Protein AF-A0A1H6JTW1-F1 (afdb_monomer)

Mean predicted aligned error: 10.62 Å

Nearest PDB structures (foldseek):
  8cht-assembly4_D  TM=5.523E-01  e=3.186E-02  Homo sapiens
  3k44-assembly1_A  TM=5.758E-01  e=9.168E-02  Drosophila melanogaster
  3k44-assembly4_D  TM=5.025E-01  e=7.688E-02  Drosophila melanogaster
  8cht-assembly2_B  TM=5.982E-01  e=1.383E-01  Homo sapiens
  8cht-assembly1_A  TM=5.943E-01  e=4.475E-01  Homo sapiens

Solvent-accessible surface area (backbone atoms only — not comparable to full-atom values): 5401 Å² total; per-residue (Å²): 132,84,79,79,66,84,72,79,71,73,76,89,62,54,48,78,51,72,62,100,86,51,53,34,42,36,30,76,42,84,47,101,88,46,67,29,41,36,41,35,28,80,87,77,71,49,71,51,75,35,43,71,67,56,47,53,59,57,73,73,52,54,72,70,62,57,50,57,62,57,74,40,77,86,49,80,78,81,76,78,77,83,127

Foldseek 3Di:
DDPPDPDDPDPPFWDWDDDPPFIWIWGWDADPVGIWIWIATPVVRDIDTHDPVRVVVVVPDDPVVVVVCVVCVPPPDPPPPDD

Secondary structure (DSSP, 8-state):
-------PPPGGGEEEEE-SS-EEEEEEEEETTEEEEEEE-TTT--EEEE-HHHHHHHHTS-HHHHHHHTTSBTBS-------

Radius of gyration: 16.22 Å; Cα contacts (8 Å, |Δi|>4): 76; chains: 1; bounding box: 42×37×39 Å

Structure (mmCIF, N/CA/C/O backbone):
data_AF-A0A1H6JTW1-F1
#
_entry.id   AF-A0A1H6JTW1-F1
#
loop_
_atom_site.group_PDB
_atom_site.id
_atom_site.type_symbol
_atom_site.label_atom_id
_atom_site.label_alt_id
_atom_site.label_comp_id
_atom_site.label_asym_id
_atom_site.label_entity_id
_atom_site.label_seq_id
_atom_site.pdbx_PDB_ins_code
_atom_site.Cartn_x
_atom_site.Cartn_y
_atom_site.Cartn_z
_atom_site.occupancy
_atom_site.B_iso_or_equiv
_atom_site.auth_seq_id
_atom_site.auth_comp_id
_atom_site.auth_asym_id
_atom_site.auth_atom_id
_atom_site.pdbx_PDB_model_num
ATOM 1 N N . MET A 1 1 ? 8.709 11.507 24.863 1.00 42.91 1 MET A N 1
ATOM 2 C CA . MET A 1 1 ? 8.275 11.259 23.475 1.00 42.91 1 MET A CA 1
ATOM 3 C C . MET A 1 1 ? 7.930 9.791 23.416 1.00 42.91 1 MET A C 1
ATOM 5 O O . MET A 1 1 ? 8.826 8.978 23.572 1.00 42.91 1 MET A O 1
ATOM 9 N N . SER A 1 2 ? 6.642 9.468 23.391 1.00 43.66 2 SER A N 1
ATOM 10 C CA . SER A 1 2 ? 6.182 8.082 23.370 1.00 43.66 2 SER A CA 1
ATOM 11 C C . SER A 1 2 ? 6.492 7.504 21.995 1.00 43.66 2 SER A C 1
ATOM 13 O O . SER A 1 2 ? 5.952 7.981 21.001 1.00 43.66 2 SER A O 1
ATOM 15 N N . GLU A 1 3 ? 7.389 6.525 21.939 1.00 46.16 3 GLU A N 1
ATOM 16 C CA . GLU A 1 3 ? 7.511 5.636 20.789 1.00 46.16 3 GLU A CA 1
ATOM 17 C C . GLU A 1 3 ? 6.197 4.859 20.704 1.00 46.16 3 GLU A C 1
ATOM 19 O O . GLU A 1 3 ? 5.953 3.926 21.472 1.00 46.16 3 GLU A O 1
ATOM 24 N N . GLU A 1 4 ? 5.300 5.306 19.82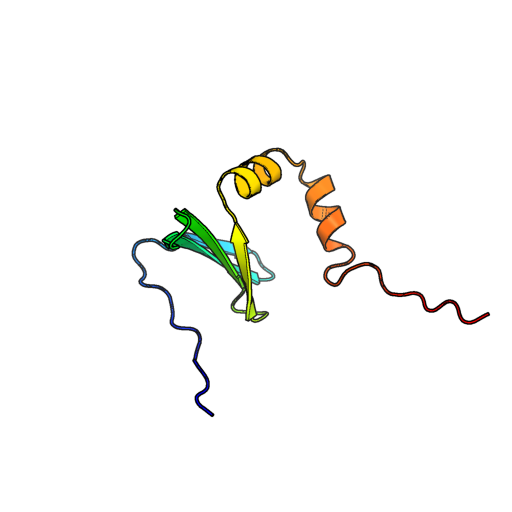7 1.00 45.19 4 GLU A N 1
ATOM 25 C CA . GLU A 1 4 ? 4.129 4.532 19.439 1.00 45.19 4 GLU A CA 1
ATOM 26 C C . GLU A 1 4 ? 4.659 3.299 18.701 1.00 45.19 4 GLU A C 1
ATOM 28 O O . GLU A 1 4 ? 4.938 3.314 17.505 1.00 45.19 4 GLU A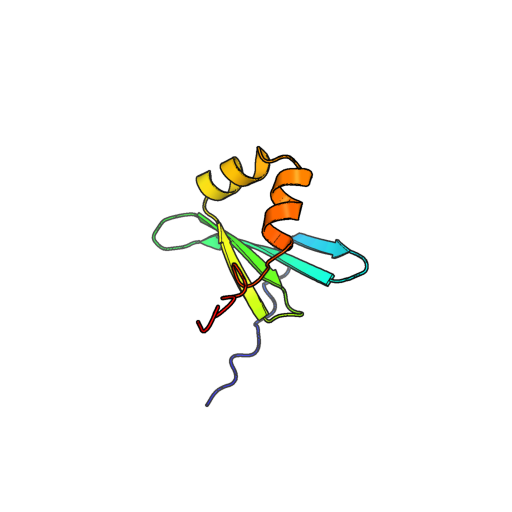 O 1
ATOM 33 N N . SER A 1 5 ? 4.931 2.250 19.478 1.00 42.31 5 SER A N 1
ATOM 34 C CA . SER A 1 5 ? 5.315 0.945 18.959 1.00 42.31 5 SER A CA 1
ATOM 35 C C . SER A 1 5 ? 4.234 0.504 17.973 1.00 42.31 5 SER A C 1
ATOM 37 O O . SER A 1 5 ? 3.052 0.657 18.300 1.00 42.31 5 SER A O 1
ATOM 39 N N . PRO A 1 6 ? 4.589 -0.040 16.795 1.00 49.12 6 PRO A N 1
ATOM 40 C CA . PRO A 1 6 ? 3.598 -0.502 15.837 1.00 49.12 6 PRO A CA 1
ATOM 41 C C . PRO A 1 6 ? 2.722 -1.548 16.528 1.00 49.12 6 PRO A C 1
ATOM 43 O O . PRO A 1 6 ? 3.161 -2.656 16.841 1.00 49.12 6 PRO A O 1
ATOM 46 N N . THR A 1 7 ? 1.488 -1.158 16.836 1.00 54.41 7 THR A N 1
ATOM 47 C CA . THR A 1 7 ? 0.494 -2.029 17.450 1.00 54.41 7 THR A CA 1
ATOM 48 C C . THR A 1 7 ? 0.221 -3.137 16.445 1.00 54.41 7 THR A C 1
ATOM 50 O O . THR A 1 7 ? -0.289 -2.878 15.352 1.00 54.41 7 THR A O 1
ATOM 53 N N . LEU A 1 8 ? 0.621 -4.369 16.782 1.00 55.22 8 LEU A N 1
ATOM 54 C CA . LEU A 1 8 ? 0.299 -5.530 15.960 1.00 55.22 8 LEU A CA 1
ATOM 55 C C . LEU A 1 8 ? -1.225 -5.562 15.780 1.00 55.22 8 LEU A C 1
ATOM 57 O O . LEU A 1 8 ? -1.942 -5.587 16.784 1.00 55.22 8 LEU A O 1
ATOM 61 N N . PRO A 1 9 ? -1.732 -5.514 14.537 1.00 55.06 9 PRO A N 1
ATOM 62 C CA . PRO A 1 9 ? -3.164 -5.483 14.306 1.00 55.06 9 PRO A CA 1
ATOM 63 C C . PRO A 1 9 ? -3.807 -6.768 14.827 1.00 55.06 9 PRO A C 1
ATOM 65 O O . PRO A 1 9 ? -3.240 -7.857 14.716 1.00 55.06 9 PRO A O 1
ATOM 68 N N . GLU A 1 10 ? -4.998 -6.623 15.403 1.00 57.47 10 GLU A N 1
ATOM 69 C CA . GLU A 1 10 ? -5.824 -7.722 15.893 1.00 57.47 10 GLU A CA 1
ATOM 70 C C . GLU A 1 10 ? -5.938 -8.807 14.807 1.00 57.47 10 GLU A C 1
ATOM 72 O O . GLU A 1 10 ? -6.254 -8.547 13.642 1.00 57.47 10 GLU A O 1
ATOM 77 N N . LYS A 1 11 ? -5.573 -10.033 15.186 1.00 55.28 11 LYS A N 1
ATOM 78 C CA . LYS A 1 11 ? -5.152 -11.118 14.285 1.00 55.28 11 LYS A CA 1
ATOM 79 C C . LYS A 1 11 ? -6.253 -11.622 13.340 1.00 55.28 11 LYS A C 1
ATOM 81 O O . LYS A 1 11 ? -5.952 -12.354 12.405 1.00 55.28 11 LYS A O 1
ATOM 86 N N . GLU A 1 12 ? -7.510 -11.257 13.574 1.00 64.38 12 GLU A N 1
ATOM 87 C CA . GLU A 1 12 ? -8.660 -11.898 12.929 1.00 64.38 12 GLU A CA 1
ATOM 88 C C . GLU A 1 12 ? -8.907 -11.448 11.479 1.00 64.38 12 GLU A C 1
ATOM 90 O O . GLU A 1 12 ? -9.495 -12.209 10.722 1.00 64.38 12 GLU A O 1
ATOM 95 N N . ASN A 1 13 ? -8.392 -10.288 11.043 1.00 80.62 13 ASN A N 1
ATOM 96 C CA . ASN A 1 13 ? -8.647 -9.749 9.691 1.00 80.62 13 ASN A CA 1
ATOM 97 C C . ASN A 1 13 ? -7.389 -9.242 8.959 1.00 80.62 13 ASN A C 1
ATOM 99 O O . ASN A 1 13 ? -7.478 -8.380 8.079 1.00 80.62 13 ASN A O 1
ATOM 103 N N . THR A 1 14 ? -6.211 -9.749 9.329 1.00 89.56 14 THR A N 1
ATOM 104 C CA . THR A 1 14 ? -4.942 -9.372 8.691 1.00 89.56 14 THR A CA 1
ATOM 105 C C . THR A 1 14 ? -4.444 -10.495 7.788 1.00 89.56 14 THR A C 1
ATOM 107 O O . THR A 1 14 ? -4.210 -11.614 8.242 1.00 89.56 14 THR A O 1
ATOM 110 N N . ILE A 1 15 ? -4.244 -10.184 6.511 1.00 93.81 15 ILE A N 1
ATOM 111 C CA . ILE A 1 15 ? -3.585 -11.048 5.533 1.00 93.81 15 ILE A CA 1
ATOM 112 C C . ILE A 1 15 ? -2.086 -10.754 5.586 1.00 93.81 15 ILE A C 1
ATOM 114 O O . ILE A 1 15 ? -1.668 -9.598 5.538 1.00 93.81 15 ILE A O 1
ATOM 118 N N . VAL A 1 16 ? -1.270 -11.800 5.672 1.00 93.81 16 VAL A N 1
ATOM 119 C CA . VAL A 1 16 ? 0.192 -11.681 5.639 1.00 93.81 16 VAL A CA 1
ATOM 120 C C . VAL A 1 16 ? 0.683 -12.122 4.268 1.00 93.81 16 VAL A C 1
ATOM 122 O O . VAL A 1 16 ? 0.434 -13.255 3.859 1.00 93.81 16 VAL A O 1
ATOM 125 N N . VAL A 1 17 ? 1.391 -11.237 3.569 1.00 92.38 17 VAL A N 1
ATOM 126 C CA . VAL A 1 17 ? 2.043 -11.548 2.291 1.00 92.38 17 VAL A CA 1
ATOM 127 C C . VAL A 1 17 ? 3.547 -11.547 2.524 1.00 92.38 17 VAL A C 1
ATOM 129 O O . VAL A 1 17 ? 4.107 -10.542 2.954 1.00 92.38 17 VAL A O 1
ATOM 132 N N . ARG A 1 18 ? 4.211 -12.678 2.271 1.00 93.06 18 ARG A N 1
ATOM 133 C CA . ARG A 1 18 ? 5.641 -12.865 2.555 1.00 93.06 18 ARG A CA 1
ATOM 134 C C . ARG A 1 18 ? 6.363 -13.487 1.366 1.00 93.06 18 ARG A C 1
ATOM 136 O O . ARG A 1 18 ? 5.839 -14.396 0.728 1.00 93.06 18 ARG A O 1
ATOM 143 N N . ASN A 1 19 ? 7.588 -13.028 1.133 1.00 88.81 19 ASN A N 1
ATOM 144 C CA . ASN A 1 19 ? 8.572 -13.660 0.261 1.00 88.81 19 ASN A CA 1
ATOM 145 C C . ASN A 1 19 ? 9.918 -13.822 1.002 1.00 88.81 19 ASN A C 1
ATOM 147 O O . ASN A 1 19 ? 10.005 -13.598 2.209 1.00 88.81 19 ASN A O 1
ATOM 151 N N . GLU A 1 20 ? 10.968 -14.235 0.293 1.00 91.88 20 GLU A N 1
ATOM 152 C CA . GLU A 1 20 ? 12.312 -14.436 0.863 1.00 91.88 20 GLU A CA 1
ATOM 153 C C . GLU A 1 20 ? 13.011 -13.136 1.311 1.00 91.88 20 GLU A C 1
ATOM 155 O O . GLU A 1 20 ? 13.960 -13.178 2.091 1.00 91.88 20 GLU A O 1
ATOM 160 N N . PHE A 1 21 ? 12.533 -11.975 0.860 1.00 84.50 21 PHE A N 1
ATOM 161 C CA . PHE A 1 21 ? 13.159 -10.677 1.117 1.00 84.50 21 PHE A CA 1
ATOM 162 C C . PHE A 1 21 ? 12.418 -9.851 2.175 1.00 84.50 21 PHE A C 1
ATOM 164 O O . PHE A 1 21 ? 13.033 -9.012 2.850 1.00 84.50 21 PHE A O 1
ATOM 171 N N . THR A 1 22 ? 11.101 -10.039 2.299 1.00 88.31 22 THR A N 1
ATOM 172 C CA . THR A 1 22 ? 10.233 -9.219 3.145 1.00 88.31 22 THR A CA 1
ATOM 173 C C . THR A 1 22 ? 8.900 -9.893 3.471 1.00 88.31 22 THR A C 1
ATOM 175 O O . THR A 1 22 ? 8.472 -10.862 2.845 1.00 88.31 22 THR A O 1
ATOM 178 N N . GLU A 1 23 ? 8.199 -9.312 4.436 1.00 93.44 23 GLU A N 1
ATOM 179 C CA . GLU A 1 23 ? 6.781 -9.541 4.680 1.00 93.44 23 GLU A CA 1
ATOM 180 C C . GLU A 1 23 ? 6.042 -8.208 4.742 1.00 93.44 23 GLU A C 1
ATOM 182 O O . GLU A 1 23 ? 6.633 -7.185 5.092 1.00 93.44 23 GLU A O 1
ATOM 187 N N . VAL A 1 24 ? 4.759 -8.224 4.394 1.00 93.06 24 VAL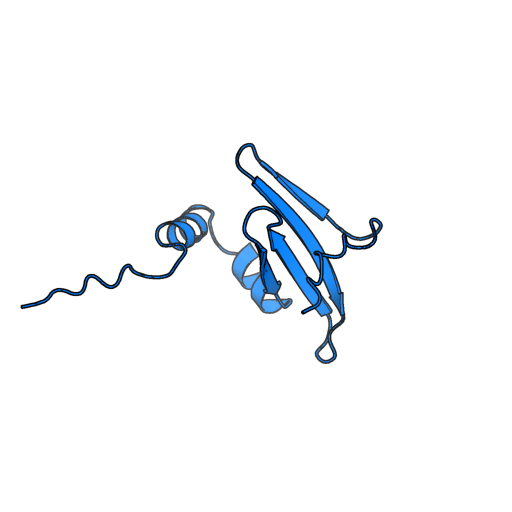 A N 1
ATOM 188 C CA . VAL A 1 24 ? 3.842 -7.097 4.552 1.00 93.06 24 VAL A CA 1
ATOM 189 C C . VAL A 1 24 ? 2.529 -7.580 5.154 1.00 93.06 24 VAL A C 1
ATOM 191 O O . VAL A 1 24 ? 2.070 -8.700 4.904 1.00 93.06 24 VAL A O 1
ATOM 194 N N . TYR A 1 25 ? 1.915 -6.712 5.946 1.00 94.62 25 TYR A N 1
ATOM 195 C CA . TYR A 1 25 ? 0.614 -6.936 6.556 1.00 94.62 25 TYR A CA 1
ATOM 196 C C . TYR A 1 25 ? -0.438 -6.136 5.812 1.00 94.62 25 TYR A C 1
ATOM 198 O O . TYR A 1 25 ? -0.283 -4.933 5.611 1.00 94.62 25 TYR A O 1
ATOM 206 N N . VAL A 1 26 ? -1.515 -6.804 5.426 1.00 93.81 26 VAL A N 1
ATOM 207 C CA . VAL A 1 26 ? -2.618 -6.223 4.674 1.00 93.81 26 VAL A CA 1
ATOM 208 C C . VAL A 1 26 ? -3.885 -6.375 5.498 1.00 93.81 26 VAL A C 1
ATOM 210 O O . VAL A 1 26 ? -4.261 -7.489 5.855 1.00 93.81 26 VAL A O 1
ATOM 213 N N . LYS A 1 27 ? -4.564 -5.273 5.808 1.00 93.25 27 LYS A N 1
ATOM 214 C CA . LYS A 1 27 ? -5.823 -5.314 6.565 1.00 93.25 27 LYS A CA 1
ATOM 215 C C . LYS A 1 27 ? -6.823 -4.300 6.045 1.00 93.25 27 LYS A C 1
ATOM 217 O O . LYS A 1 27 ? -6.463 -3.240 5.532 1.00 93.25 27 LYS A O 1
ATOM 222 N N . LYS A 1 28 ? -8.102 -4.601 6.231 1.00 92.25 28 LYS A N 1
ATOM 223 C CA . LYS A 1 28 ? -9.175 -3.642 5.978 1.00 92.25 28 LYS A CA 1
ATOM 224 C C . LYS A 1 28 ? -9.288 -2.681 7.163 1.00 92.25 28 LYS A C 1
ATOM 226 O O . LYS A 1 28 ? -9.382 -3.120 8.306 1.00 92.25 28 LYS A O 1
ATOM 231 N N . VAL A 1 29 ? -9.303 -1.379 6.898 1.00 91.56 29 VAL A N 1
ATOM 232 C CA . VAL A 1 29 ? -9.486 -0.323 7.901 1.00 91.56 29 VAL A CA 1
ATOM 233 C C . VAL A 1 29 ? -10.690 0.540 7.548 1.00 91.56 29 VAL A C 1
ATOM 235 O O . VAL A 1 29 ? -10.945 0.846 6.383 1.00 91.56 29 VAL A O 1
ATOM 238 N N . HIS A 1 30 ? -11.442 0.948 8.565 1.00 89.06 30 HIS A N 1
ATOM 239 C CA . HIS A 1 30 ? -12.548 1.882 8.400 1.00 89.06 30 HIS A CA 1
ATOM 240 C C . HIS A 1 30 ? -12.044 3.302 8.626 1.00 89.06 30 HIS A C 1
ATOM 242 O O . HIS A 1 30 ? -11.425 3.606 9.644 1.00 89.06 30 HIS A O 1
ATOM 248 N N . THR A 1 31 ? -12.313 4.179 7.667 1.00 83.69 31 THR A N 1
ATOM 249 C CA . THR A 1 31 ? -12.049 5.613 7.785 1.00 83.69 31 THR A CA 1
ATOM 250 C C . THR A 1 31 ? -13.373 6.368 7.771 1.00 83.69 31 THR A C 1
ATOM 252 O O . THR A 1 31 ? -14.378 5.861 7.274 1.00 83.69 31 THR A O 1
ATOM 255 N N . GLY A 1 32 ? -13.385 7.623 8.231 1.00 83.62 32 GLY A N 1
ATOM 256 C CA . GLY A 1 32 ? -14.571 8.484 8.102 1.00 83.62 32 GLY A CA 1
ATOM 257 C C . GLY A 1 32 ? -15.039 8.700 6.651 1.00 83.62 32 GLY A C 1
ATOM 258 O O . GLY A 1 32 ? -16.146 9.174 6.434 1.00 83.62 32 GLY A O 1
ATOM 259 N N . LYS A 1 33 ? -14.217 8.334 5.653 1.00 79.94 33 LYS A N 1
ATOM 260 C CA . LYS A 1 33 ? -14.504 8.408 4.208 1.00 79.94 33 LYS A CA 1
ATOM 261 C C . LYS A 1 33 ? -14.748 7.022 3.583 1.00 79.94 33 LYS A C 1
ATOM 263 O O . LYS A 1 33 ? -14.515 6.825 2.387 1.00 79.94 33 LYS A O 1
ATOM 268 N N . GLY A 1 34 ? -15.159 6.052 4.398 1.00 85.50 34 GLY A N 1
ATOM 269 C CA . GLY A 1 34 ? -15.404 4.670 3.994 1.00 85.50 34 GLY A CA 1
ATOM 270 C C . GLY A 1 34 ? -14.212 3.743 4.225 1.00 85.50 34 GLY A C 1
ATOM 271 O O . GLY A 1 34 ? -13.263 4.057 4.947 1.00 85.50 34 GLY A O 1
ATOM 272 N N . GLU A 1 35 ? -14.276 2.571 3.610 1.00 90.69 35 GLU A N 1
ATOM 273 C CA . GLU A 1 35 ? -13.330 1.478 3.824 1.00 90.69 35 GLU A CA 1
ATOM 274 C C . GLU A 1 35 ? -12.043 1.677 3.013 1.00 90.69 35 GLU A C 1
ATOM 276 O O . GLU A 1 35 ? -12.070 2.201 1.896 1.00 90.69 35 GLU A O 1
ATOM 281 N N . ARG A 1 36 ? -10.904 1.284 3.582 1.00 93.31 36 ARG A N 1
ATOM 282 C CA . ARG A 1 36 ? -9.588 1.303 2.934 1.00 93.31 36 ARG A CA 1
ATOM 283 C C . ARG A 1 36 ? -8.862 -0.007 3.203 1.00 93.31 36 ARG A C 1
ATOM 285 O O . ARG A 1 36 ? -9.109 -0.655 4.218 1.00 93.31 36 ARG A O 1
ATOM 292 N N . LEU A 1 37 ? -7.947 -0.372 2.320 1.00 93.19 37 LEU A N 1
ATOM 293 C CA . LEU A 1 37 ? -6.988 -1.442 2.549 1.00 93.19 37 LEU A CA 1
ATOM 294 C C . LEU A 1 37 ? -5.665 -0.813 2.977 1.00 93.19 37 LE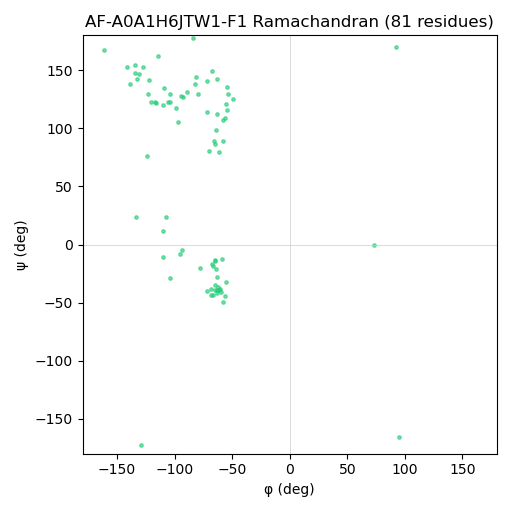U A C 1
ATOM 296 O O . LEU A 1 37 ? -5.084 -0.028 2.233 1.00 93.19 37 LEU A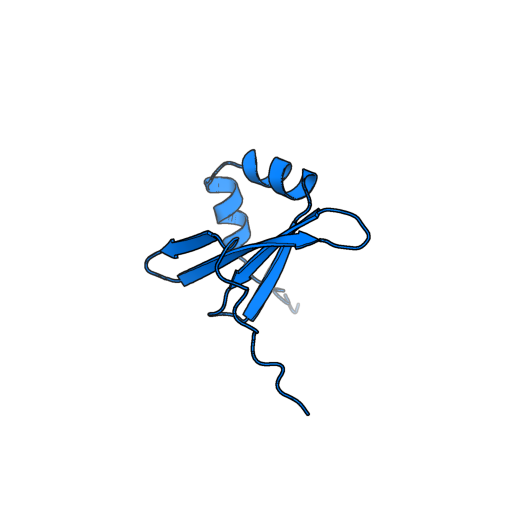 O 1
ATOM 300 N N . GLU A 1 38 ? -5.222 -1.111 4.190 1.00 94.19 38 GLU A N 1
ATOM 301 C CA . GLU A 1 38 ? -3.928 -0.677 4.707 1.00 94.19 38 GLU A CA 1
ATOM 302 C C . GLU A 1 38 ? -2.894 -1.776 4.460 1.00 94.19 38 GLU A C 1
ATOM 304 O O . GLU A 1 38 ? -3.125 -2.932 4.821 1.00 94.19 38 GLU A O 1
ATOM 309 N N . VAL A 1 39 ? -1.770 -1.403 3.850 1.00 92.88 39 VAL A N 1
ATOM 310 C CA . VAL A 1 39 ? -0.612 -2.267 3.607 1.00 92.88 39 VAL A CA 1
ATOM 311 C C . VAL A 1 39 ? 0.567 -1.701 4.383 1.00 92.88 39 VAL A C 1
ATOM 313 O O . VAL A 1 39 ? 0.946 -0.551 4.167 1.00 92.88 39 VAL A O 1
ATOM 316 N N . VAL A 1 40 ? 1.144 -2.502 5.276 1.00 93.81 40 VAL A N 1
ATOM 317 C CA . VAL A 1 40 ? 2.238 -2.097 6.166 1.00 93.81 40 VAL A CA 1
ATOM 318 C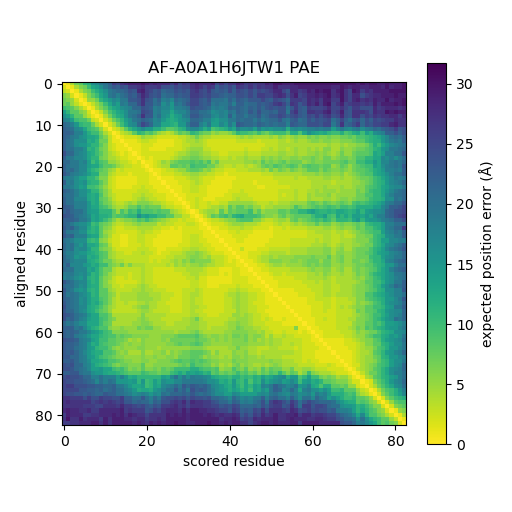 C . VAL A 1 40 ? 3.434 -3.012 5.968 1.00 93.81 40 VAL A C 1
ATOM 320 O O . VAL A 1 40 ? 3.310 -4.233 6.060 1.00 93.81 40 VAL A O 1
ATOM 323 N N . SER A 1 41 ? 4.606 -2.420 5.758 1.00 91.06 41 SER A N 1
ATOM 324 C CA . SER A 1 41 ? 5.885 -3.122 5.784 1.00 91.06 41 SER A CA 1
ATOM 325 C C . SER A 1 41 ? 6.538 -2.944 7.159 1.00 91.06 41 SER A C 1
ATOM 327 O O . SER A 1 41 ? 7.078 -1.870 7.437 1.00 91.06 41 SER A O 1
ATOM 329 N N . PRO A 1 42 ? 6.545 -3.966 8.035 1.00 88.06 42 PRO A N 1
ATOM 330 C CA . PRO A 1 42 ? 7.215 -3.872 9.333 1.00 88.06 42 PRO A CA 1
ATOM 331 C C . PRO A 1 42 ? 8.729 -3.666 9.196 1.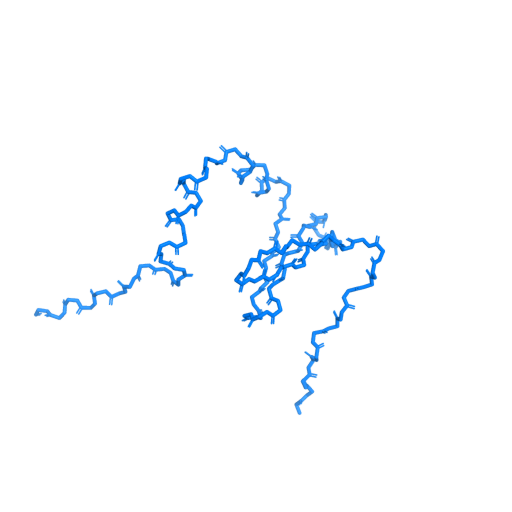00 88.06 42 PRO A C 1
ATOM 333 O O . PRO A 1 42 ? 9.342 -3.054 10.063 1.00 88.06 42 PRO A O 1
ATOM 336 N N . LYS A 1 43 ? 9.332 -4.148 8.100 1.00 86.75 43 LYS A N 1
ATOM 337 C CA . LYS A 1 43 ? 10.777 -4.050 7.852 1.00 86.75 43 LYS A CA 1
ATOM 338 C C . LYS A 1 43 ? 11.234 -2.615 7.592 1.00 86.75 43 LYS A C 1
ATOM 340 O O . LYS A 1 43 ? 12.327 -2.244 7.999 1.00 86.75 43 LYS A O 1
ATOM 345 N N . THR A 1 44 ? 10.424 -1.834 6.882 1.00 85.56 44 THR A N 1
ATOM 346 C CA . THR A 1 44 ? 10.784 -0.473 6.450 1.00 85.56 44 THR A CA 1
ATOM 347 C C . THR A 1 44 ? 9.990 0.619 7.163 1.00 85.56 44 THR A C 1
ATOM 349 O O . THR A 1 44 ? 10.319 1.790 7.024 1.00 85.56 44 THR A O 1
ATOM 352 N N . GLY A 1 45 ? 8.937 0.262 7.903 1.00 85.69 45 GLY A N 1
ATOM 353 C CA . GLY A 1 45 ? 8.027 1.214 8.541 1.00 85.69 45 GLY A CA 1
ATOM 354 C C . GLY A 1 45 ? 7.079 1.924 7.567 1.00 85.69 45 GLY A C 1
ATOM 355 O O . GLY A 1 45 ? 6.256 2.726 8.002 1.00 85.69 45 GLY A O 1
ATOM 356 N N . PHE A 1 46 ? 7.154 1.636 6.261 1.00 86.81 46 PHE A N 1
ATOM 357 C CA . PHE A 1 46 ? 6.253 2.226 5.272 1.00 86.81 46 PHE A CA 1
ATOM 358 C C . PHE A 1 46 ? 4.838 1.659 5.397 1.00 86.81 46 PHE A C 1
ATOM 360 O O . PHE A 1 46 ? 4.640 0.456 5.592 1.00 86.81 46 PHE A O 1
ATOM 367 N N . SER A 1 47 ? 3.852 2.539 5.232 1.00 90.94 47 SER A N 1
ATOM 368 C CA . SER A 1 47 ? 2.433 2.200 5.221 1.00 90.94 47 SER A CA 1
ATOM 369 C C . SER A 1 47 ? 1.714 2.983 4.129 1.00 90.94 47 SER A C 1
ATOM 371 O O . SER A 1 47 ? 1.958 4.178 3.953 1.00 90.94 47 SER A O 1
ATOM 373 N N . ILE A 1 48 ? 0.817 2.312 3.410 1.00 91.19 48 ILE A N 1
ATOM 374 C CA . ILE A 1 48 ? -0.063 2.928 2.417 1.00 91.19 48 ILE A CA 1
ATOM 375 C C . ILE A 1 48 ? -1.506 2.485 2.647 1.00 91.19 48 ILE A C 1
ATOM 377 O O . ILE A 1 48 ? -1.772 1.361 3.072 1.00 91.19 48 ILE A O 1
ATOM 381 N N . ARG A 1 49 ? -2.452 3.382 2.353 1.00 93.38 49 ARG A N 1
ATOM 382 C CA . ARG A 1 49 ? -3.889 3.103 2.379 1.00 93.38 49 ARG A CA 1
ATOM 383 C C . ARG A 1 49 ? -4.467 3.267 0.987 1.00 93.38 49 ARG A C 1
ATOM 385 O O . ARG A 1 49 ? -4.385 4.350 0.415 1.00 93.38 49 ARG A O 1
ATOM 392 N N . LEU A 1 50 ? -5.086 2.211 0.485 1.00 92.25 50 LEU A N 1
ATOM 393 C CA . LEU A 1 50 ? -5.702 2.168 -0.833 1.00 92.25 50 LEU A CA 1
ATOM 394 C C . LEU A 1 50 ? -7.224 2.147 -0.686 1.00 92.25 50 LEU A C 1
ATOM 396 O O . LEU A 1 50 ? -7.771 1.434 0.159 1.00 92.25 50 LEU A O 1
ATOM 400 N N . ASP A 1 51 ? -7.917 2.957 -1.478 1.00 92.56 51 ASP A N 1
ATOM 401 C CA . ASP A 1 51 ? -9.358 2.817 -1.676 1.00 92.56 51 ASP A CA 1
ATOM 402 C C . ASP A 1 51 ? -9.672 1.781 -2.766 1.00 92.56 51 ASP A C 1
ATOM 404 O O . ASP A 1 51 ? -8.774 1.187 -3.365 1.00 92.56 51 ASP A O 1
ATOM 408 N N . ALA A 1 52 ? -10.963 1.540 -2.994 1.00 90.06 52 ALA A N 1
ATOM 409 C CA . ALA A 1 52 ? -11.421 0.550 -3.960 1.00 90.06 52 ALA A CA 1
ATOM 410 C C . ALA A 1 52 ? -10.948 0.848 -5.394 1.00 90.06 52 ALA A C 1
ATOM 412 O O . ALA A 1 52 ? -10.559 -0.085 -6.089 1.00 90.06 52 ALA A O 1
ATOM 413 N N . LEU A 1 53 ? -10.919 2.118 -5.815 1.00 91.62 53 LEU A N 1
ATOM 414 C CA . LEU A 1 53 ? -10.461 2.498 -7.156 1.00 91.62 53 LEU A CA 1
ATOM 415 C C . LEU A 1 53 ? -8.945 2.340 -7.280 1.00 91.62 53 LEU A C 1
ATOM 417 O O . LEU A 1 53 ? -8.456 1.850 -8.294 1.00 91.62 53 LEU A O 1
ATOM 421 N N . GLY A 1 54 ? -8.198 2.698 -6.232 1.00 90.25 54 GLY A N 1
ATOM 422 C CA . GLY A 1 54 ? -6.752 2.462 -6.189 1.00 90.25 54 GLY A CA 1
ATOM 423 C C . GLY A 1 54 ? -6.396 0.975 -6.312 1.00 90.25 54 GLY A C 1
ATOM 424 O O . GLY A 1 54 ? -5.471 0.615 -7.038 1.00 90.25 54 GLY A O 1
ATOM 425 N N . LEU A 1 55 ? -7.155 0.100 -5.644 1.00 90.00 55 LEU A N 1
ATOM 426 C CA . LEU A 1 55 ? -6.980 -1.353 -5.748 1.00 90.00 55 LEU A CA 1
ATOM 427 C C . LEU A 1 55 ? -7.371 -1.903 -7.116 1.00 90.00 55 LEU A C 1
ATOM 429 O O . LEU A 1 55 ? -6.648 -2.738 -7.653 1.00 90.00 55 LEU A O 1
ATOM 433 N N . GLU A 1 56 ? -8.489 -1.442 -7.673 1.00 92.56 56 GLU A N 1
ATOM 434 C CA . GLU A 1 56 ? -8.921 -1.823 -9.017 1.00 92.56 56 GLU A CA 1
ATOM 435 C C . GLU A 1 56 ? -7.841 -1.464 -10.042 1.00 92.56 56 GLU A C 1
ATOM 437 O O . GLU A 1 56 ? -7.378 -2.339 -10.775 1.00 92.56 56 GLU A O 1
ATOM 442 N N . GLY A 1 57 ? -7.342 -0.225 -9.998 1.00 92.56 57 GLY A N 1
ATOM 443 C CA . GLY A 1 57 ? -6.265 0.237 -10.868 1.00 92.56 57 GLY A CA 1
ATOM 444 C C . GLY A 1 57 ? -5.003 -0.621 -10.764 1.00 92.56 57 GLY A C 1
ATOM 445 O O . GLY A 1 57 ? -4.446 -0.997 -11.795 1.00 92.56 57 GLY A O 1
ATOM 446 N N . LEU A 1 58 ? -4.583 -0.985 -9.544 1.00 88.94 58 LEU A N 1
ATOM 447 C CA . LEU A 1 58 ? -3.440 -1.880 -9.320 1.00 88.94 58 LEU A CA 1
ATOM 448 C C . LEU A 1 58 ? -3.688 -3.297 -9.845 1.00 88.94 58 LEU A C 1
ATOM 450 O O . LEU A 1 58 ? -2.779 -3.903 -10.405 1.00 88.94 58 LEU A O 1
ATOM 454 N N . SER A 1 59 ? -4.904 -3.821 -9.687 1.00 89.81 59 SER A N 1
ATOM 455 C CA . SER A 1 59 ? -5.250 -5.183 -10.109 1.00 89.81 59 SER A CA 1
ATOM 456 C C . SER A 1 59 ? -5.228 -5.381 -11.627 1.00 89.81 59 SER A C 1
ATOM 458 O O . SER A 1 59 ? -5.153 -6.516 -12.090 1.00 89.81 59 SER A O 1
ATOM 460 N N . TRP A 1 60 ? -5.293 -4.290 -12.395 1.00 94.31 60 TRP A N 1
ATOM 461 C CA . TRP A 1 60 ? -5.256 -4.316 -13.859 1.00 94.31 60 TRP A CA 1
ATOM 462 C C . TRP A 1 60 ? -3.846 -4.124 -14.426 1.00 94.31 60 TRP A C 1
ATOM 464 O O . TRP A 1 60 ? -3.681 -4.184 -15.641 1.00 94.31 60 TRP A O 1
ATOM 474 N N . GLN A 1 61 ? -2.841 -3.859 -13.584 1.00 92.88 61 GLN A N 1
ATOM 475 C CA . GLN A 1 61 ? -1.470 -3.667 -14.053 1.00 92.88 61 GLN A CA 1
ATOM 476 C C . GLN A 1 61 ? -0.761 -5.002 -14.264 1.00 92.88 61 GLN A C 1
ATOM 478 O O . GLN A 1 61 ? -0.810 -5.893 -13.413 1.00 92.88 61 GLN A O 1
ATOM 483 N N . ASP A 1 62 ? -0.013 -5.098 -15.358 1.00 93.31 62 ASP A N 1
ATOM 484 C CA . ASP A 1 62 ? 0.906 -6.205 -15.580 1.00 93.31 62 ASP A CA 1
ATOM 485 C C . ASP A 1 62 ? 2.081 -6.178 -14.580 1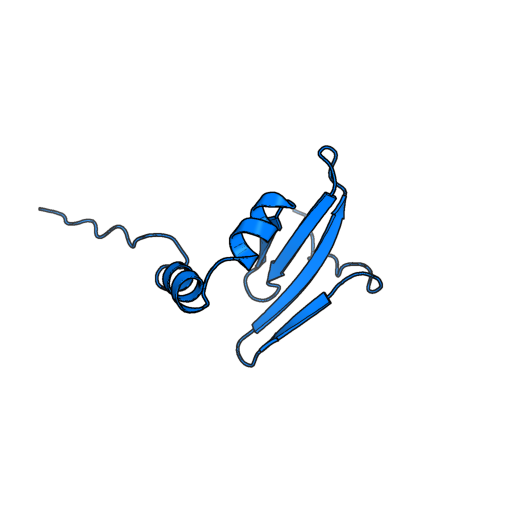.00 93.31 62 ASP A C 1
ATOM 487 O O . ASP A 1 62 ? 2.541 -5.099 -14.178 1.00 93.31 62 ASP A O 1
ATOM 491 N N . PRO A 1 63 ? 2.642 -7.348 -14.213 1.00 87.56 63 PRO A N 1
ATOM 492 C CA . PRO A 1 63 ? 3.793 -7.435 -13.310 1.00 87.56 63 PRO A CA 1
ATOM 493 C C . PRO A 1 63 ? 5.004 -6.613 -13.772 1.00 87.56 63 PRO A C 1
ATOM 495 O O . PRO A 1 63 ? 5.742 -6.076 -12.944 1.00 87.56 63 PRO A O 1
ATOM 498 N N . GLU A 1 64 ? 5.200 -6.482 -15.088 1.00 89.88 64 GLU A N 1
ATOM 499 C CA . GLU A 1 64 ? 6.261 -5.657 -15.675 1.00 89.88 64 GLU A CA 1
ATOM 500 C C . GLU A 1 64 ? 6.078 -4.171 -15.337 1.00 89.88 64 GLU A C 1
ATOM 502 O O . GLU A 1 64 ? 7.041 -3.495 -14.978 1.00 89.88 64 GLU A O 1
ATOM 507 N N . THR A 1 65 ? 4.844 -3.663 -15.382 1.00 87.69 65 THR A N 1
ATOM 508 C CA . THR A 1 65 ? 4.524 -2.269 -15.034 1.00 87.69 65 THR A CA 1
ATOM 509 C C . THR A 1 65 ? 4.761 -2.002 -13.552 1.00 87.69 65 THR A C 1
ATOM 511 O O . THR A 1 65 ? 5.383 -1.003 -13.196 1.00 87.69 65 THR A O 1
ATOM 514 N N . ILE A 1 66 ? 4.336 -2.922 -12.681 1.00 85.19 66 ILE A N 1
ATOM 515 C CA . ILE A 1 66 ? 4.584 -2.815 -11.237 1.00 85.19 66 ILE A CA 1
ATOM 516 C C . ILE A 1 66 ? 6.084 -2.854 -10.928 1.00 85.19 66 ILE A C 1
ATOM 518 O O . ILE A 1 66 ? 6.551 -2.094 -10.083 1.00 85.19 66 ILE A O 1
ATOM 522 N N . SER A 1 67 ? 6.851 -3.689 -11.633 1.00 86.12 67 SER A N 1
ATOM 523 C CA . SER A 1 67 ? 8.305 -3.777 -11.447 1.00 86.12 67 SER A CA 1
ATOM 524 C C . SER A 1 67 ? 9.000 -2.451 -11.764 1.00 86.12 67 SER A C 1
ATOM 526 O O . SER A 1 67 ? 9.870 -2.036 -11.003 1.00 86.12 67 SER A O 1
ATOM 528 N N . LYS A 1 68 ? 8.553 -1.733 -12.805 1.00 86.62 68 LYS A N 1
ATOM 529 C CA . LYS A 1 68 ? 9.090 -0.407 -13.155 1.00 86.62 68 LYS A CA 1
ATOM 530 C C . LYS A 1 68 ? 8.881 0.638 -12.062 1.00 86.62 68 LYS A C 1
ATOM 532 O O . LYS A 1 68 ? 9.764 1.449 -11.806 1.00 86.62 68 LYS A O 1
ATOM 537 N N . PHE A 1 69 ? 7.748 0.601 -11.357 1.00 81.38 69 PHE A N 1
ATOM 538 C CA . PHE A 1 69 ? 7.514 1.500 -10.217 1.00 81.38 69 PHE A CA 1
ATOM 539 C C . PHE A 1 69 ? 8.488 1.267 -9.055 1.00 81.38 69 PHE A C 1
ATOM 541 O O . PHE A 1 69 ? 8.676 2.155 -8.227 1.00 81.38 69 PHE A O 1
ATOM 548 N N . LEU A 1 70 ? 9.101 0.084 -8.986 1.00 79.12 70 LEU A N 1
ATOM 549 C CA . LEU A 1 70 ? 10.047 -0.293 -7.940 1.00 79.12 70 LEU A CA 1
ATOM 550 C C . LEU A 1 70 ? 11.511 -0.061 -8.337 1.00 79.12 70 LEU A C 1
ATOM 552 O O . LEU A 1 70 ? 12.373 -0.194 -7.473 1.00 79.12 70 LEU A O 1
ATOM 556 N N . GLU A 1 71 ? 11.803 0.290 -9.596 1.00 79.81 71 GLU A N 1
ATOM 557 C CA . GLU A 1 71 ? 13.171 0.591 -10.053 1.00 79.81 71 GLU A CA 1
ATOM 558 C C . GLU A 1 71 ? 13.734 1.841 -9.364 1.00 79.81 71 GLU A C 1
ATOM 560 O O . GLU A 1 71 ? 14.911 1.884 -9.017 1.00 79.81 71 GLU A O 1
ATOM 565 N N . THR A 1 72 ? 12.876 2.826 -9.087 1.00 72.62 72 THR A N 1
ATOM 566 C CA . THR A 1 72 ? 13.221 4.043 -8.343 1.00 72.62 72 THR A CA 1
ATOM 567 C C . THR A 1 72 ? 12.285 4.193 -7.139 1.00 72.62 72 THR A C 1
ATOM 569 O O . THR A 1 72 ? 11.341 4.991 -7.176 1.00 72.62 72 THR A O 1
ATOM 572 N N . PRO A 1 73 ? 12.493 3.419 -6.056 1.00 64.00 73 PRO A N 1
ATOM 573 C CA . PRO A 1 73 ? 11.530 3.314 -4.957 1.00 64.00 73 PRO A CA 1
ATOM 574 C C . PRO A 1 73 ? 11.320 4.629 -4.184 1.00 64.00 73 PRO A C 1
ATOM 576 O O . PRO A 1 73 ? 10.344 4.747 -3.446 1.00 64.00 73 PRO A O 1
ATOM 579 N N . TYR A 1 74 ? 12.203 5.619 -4.364 1.00 65.12 74 TYR A N 1
ATOM 580 C CA . TYR A 1 74 ? 12.132 6.946 -3.741 1.00 65.12 74 TYR A CA 1
ATOM 581 C C . TYR A 1 74 ? 11.807 8.086 -4.729 1.00 65.12 74 TYR A C 1
ATOM 583 O O . TYR A 1 74 ? 11.886 9.251 -4.351 1.00 65.12 74 TYR A O 1
ATOM 591 N N . GLY A 1 75 ? 11.393 7.766 -5.962 1.00 59.00 75 GLY A N 1
ATOM 592 C CA . GLY A 1 75 ? 11.263 8.736 -7.058 1.00 59.00 75 GLY A CA 1
ATOM 593 C C . GLY A 1 75 ? 12.539 8.817 -7.903 1.00 59.00 75 GLY A C 1
ATOM 594 O O . GLY A 1 75 ? 13.536 8.196 -7.528 1.00 59.00 75 GLY A O 1
ATOM 595 N N . PRO A 1 76 ? 12.510 9.508 -9.060 1.00 60.84 76 PRO A N 1
ATOM 596 C CA . PRO A 1 76 ? 13.700 9.663 -9.890 1.00 60.84 76 PRO A CA 1
ATOM 597 C C . PRO A 1 76 ? 14.821 10.228 -9.023 1.00 60.84 76 PRO A C 1
ATOM 599 O O . PRO A 1 76 ? 14.602 11.192 -8.292 1.00 60.84 76 PRO A O 1
ATOM 602 N N . GLU A 1 77 ? 15.995 9.599 -9.063 1.00 61.53 77 GLU A N 1
ATOM 603 C CA . GLU A 1 77 ? 17.195 10.204 -8.502 1.00 61.53 77 GLU A CA 1
ATOM 604 C C . GLU A 1 77 ? 17.305 11.576 -9.170 1.00 61.53 77 GLU A C 1
ATOM 606 O O . GLU A 1 77 ? 17.392 11.644 -10.398 1.00 61.53 77 GLU A O 1
ATOM 611 N N . ASP A 1 78 ? 17.195 12.660 -8.394 1.00 56.22 78 ASP A N 1
ATOM 612 C CA . ASP A 1 78 ? 17.583 13.989 -8.851 1.00 56.22 78 ASP A CA 1
ATOM 613 C C . ASP A 1 78 ? 19.059 13.866 -9.243 1.00 56.22 78 ASP A C 1
ATOM 615 O O . ASP A 1 78 ? 19.970 14.011 -8.426 1.00 56.22 78 ASP A O 1
ATOM 619 N N . HIS A 1 79 ? 19.307 13.509 -10.501 1.00 54.38 79 HIS A N 1
ATOM 620 C CA . HIS A 1 79 ? 20.555 13.804 -11.162 1.00 54.38 79 HIS A CA 1
ATOM 621 C C . HIS A 1 79 ? 20.578 15.325 -11.249 1.00 54.38 79 HIS A C 1
ATOM 623 O O . HIS A 1 79 ? 20.107 15.925 -12.214 1.00 54.38 79 HIS A O 1
ATOM 629 N N . ASP A 1 80 ? 21.070 15.933 -10.173 1.00 52.94 80 ASP A N 1
ATOM 630 C CA . ASP A 1 80 ? 21.528 17.307 -10.122 1.00 52.94 80 ASP A CA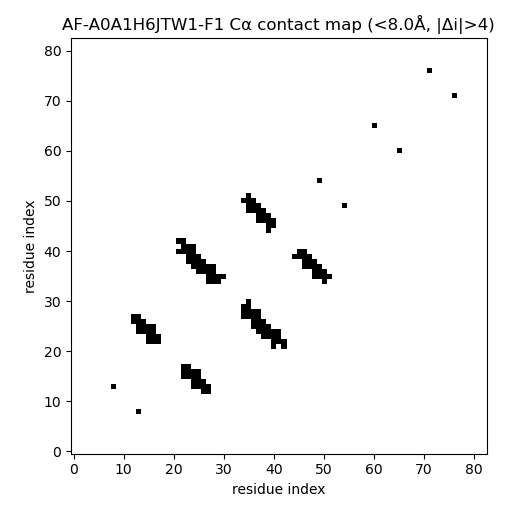 1
ATOM 631 C C . ASP A 1 80 ? 22.689 17.397 -11.125 1.00 52.94 80 ASP A C 1
ATOM 633 O O . ASP A 1 80 ? 23.869 17.257 -10.794 1.00 52.94 80 ASP A O 1
ATOM 637 N N . GLU A 1 81 ? 22.348 17.501 -12.412 1.00 50.53 81 GLU A N 1
ATOM 638 C CA . GLU A 1 81 ? 23.288 17.864 -13.460 1.00 50.53 81 GLU A CA 1
ATOM 639 C C . GLU A 1 81 ? 23.630 19.339 -13.250 1.00 50.53 81 GLU A C 1
ATOM 641 O O . GLU A 1 81 ? 23.083 20.243 -13.881 1.00 50.53 81 GLU A O 1
ATOM 646 N N . SER A 1 82 ? 24.541 19.575 -12.307 1.00 49.28 82 SER A N 1
ATOM 647 C CA . SER A 1 82 ? 25.323 20.799 -12.231 1.00 49.28 82 SER A CA 1
ATOM 648 C C . SER A 1 82 ? 26.060 20.982 -13.564 1.00 49.28 82 SER A C 1
ATOM 650 O O . SER A 1 82 ? 27.000 20.238 -13.862 1.00 49.28 82 SER A O 1
ATOM 652 N N . HIS A 1 83 ? 25.637 21.967 -14.358 1.00 42.34 83 HIS A N 1
ATOM 653 C CA . HIS A 1 83 ? 26.415 22.529 -15.463 1.00 42.34 83 HIS A CA 1
ATOM 654 C C . HIS A 1 83 ? 26.719 24.001 -15.194 1.00 42.34 83 HIS A C 1
ATOM 656 O O . HIS A 1 83 ? 25.779 24.734 -14.808 1.00 42.34 83 HIS A O 1
#

pLDDT: mean 79.31, std 16.96, range [42.31, 94.62]

Sequence (83 aa):
MSEESPTLPEKENTIVVRNEFTEVYVKKVHTGKGERLEVVSPKTGFSIRLDALGLEGLSWQDPETISKFLETPYGPEDHDESH

Organism: NCBI:txid1267564